Protein AF-A0AAU3NZ60-F1 (afdb_monomer_lite)

Sequence (122 aa):
MPQPRRLGRIEEIAHALGYQRHAIENLGRVGTRLVYGRDDGPQARRRAELTIARLREGGPLLPAIEPPPPPPPSVPPPAPAQAPPRQRSRPLAAPPPPPPLFPPRPSQPPGPPSAPSNAPTS

Radius of gyration: 35.81 Å; chains: 1; bounding box: 51×75×95 Å

Structure (mmCIF, N/CA/C/O backbone):
data_AF-A0AAU3NZ60-F1
#
_entry.id   AF-A0AAU3NZ60-F1
#
loop_
_atom_site.group_PDB
_atom_site.id
_atom_site.type_symbol
_atom_site.label_atom_id
_atom_site.label_alt_id
_atom_site.label_comp_id
_atom_site.label_asym_id
_atom_site.label_entity_id
_atom_site.label_seq_id
_atom_site.pdbx_PDB_ins_code
_atom_site.Cartn_x
_atom_site.Cartn_y
_atom_site.Cartn_z
_atom_site.occupancy
_atom_site.B_iso_or_equiv
_atom_site.auth_seq_id
_atom_site.auth_comp_id
_atom_site.auth_asym_id
_atom_site.auth_atom_id
_atom_site.pdbx_PDB_model_num
ATOM 1 N N . MET A 1 1 ? -4.146 -5.706 -23.455 1.00 45.50 1 MET A N 1
ATOM 2 C CA . MET A 1 1 ? -4.102 -4.534 -22.557 1.00 45.50 1 MET A CA 1
ATOM 3 C C . MET A 1 1 ? -4.460 -4.992 -21.147 1.00 45.50 1 MET A C 1
ATOM 5 O O . MET A 1 1 ? -5.608 -5.379 -20.946 1.00 45.50 1 MET A O 1
ATOM 9 N N . PRO A 1 2 ? -3.510 -5.059 -20.197 1.00 51.53 2 PRO A N 1
ATOM 10 C CA . PRO A 1 2 ? -3.837 -5.335 -18.798 1.00 51.53 2 PRO A CA 1
ATOM 11 C C . PRO A 1 2 ? -4.791 -4.248 -18.282 1.00 51.53 2 PRO A C 1
ATOM 13 O O . PRO A 1 2 ? -4.574 -3.064 -18.527 1.00 51.53 2 PRO A O 1
ATOM 16 N N . GLN A 1 3 ? -5.888 -4.638 -17.629 1.00 53.09 3 GLN A N 1
ATOM 17 C CA . GLN A 1 3 ? -6.878 -3.669 -17.159 1.00 53.09 3 GLN A CA 1
ATOM 18 C C . GLN A 1 3 ? -6.263 -2.756 -16.081 1.00 53.09 3 GLN A C 1
ATOM 20 O O . GLN A 1 3 ? -5.708 -3.278 -15.108 1.00 53.09 3 GLN A O 1
ATOM 25 N N . PRO A 1 4 ? -6.417 -1.420 -16.178 1.00 60.84 4 PRO A N 1
ATOM 26 C CA . PRO A 1 4 ? -5.792 -0.465 -15.255 1.00 60.84 4 PRO A CA 1
ATOM 27 C C . PRO A 1 4 ? -6.215 -0.685 -13.794 1.00 60.84 4 PRO A C 1
ATOM 29 O O . PRO A 1 4 ? -5.435 -0.451 -12.875 1.00 60.84 4 PRO A O 1
ATOM 32 N N . ARG A 1 5 ? -7.414 -1.243 -13.571 1.00 69.50 5 ARG A N 1
ATOM 33 C CA . ARG A 1 5 ? -7.922 -1.571 -12.231 1.00 69.50 5 ARG A CA 1
ATOM 34 C C . ARG A 1 5 ? -7.103 -2.645 -11.508 1.00 69.50 5 ARG A C 1
ATOM 36 O O . ARG A 1 5 ? -7.015 -2.608 -10.286 1.00 69.50 5 ARG A O 1
ATOM 43 N N . ARG A 1 6 ? -6.493 -3.594 -12.232 1.00 74.56 6 ARG A N 1
ATOM 44 C CA . ARG A 1 6 ? -5.704 -4.667 -11.600 1.00 74.56 6 ARG A CA 1
ATOM 45 C C . ARG A 1 6 ? -4.367 -4.156 -11.072 1.00 74.56 6 ARG A C 1
ATOM 47 O O . ARG A 1 6 ? -3.975 -4.541 -9.979 1.00 74.56 6 ARG A O 1
ATOM 54 N N . LEU A 1 7 ? -3.703 -3.273 -11.817 1.00 79.88 7 LEU A N 1
ATOM 55 C CA . LEU A 1 7 ? -2.424 -2.686 -11.407 1.00 79.88 7 LEU A CA 1
ATOM 56 C C . LEU A 1 7 ? -2.585 -1.806 -10.163 1.00 79.88 7 LEU A C 1
ATOM 58 O O . LEU A 1 7 ? -1.824 -1.970 -9.213 1.00 79.88 7 LEU A O 1
ATOM 62 N N . GLY A 1 8 ? -3.624 -0.962 -10.132 1.00 83.81 8 GLY A N 1
ATOM 63 C CA . GLY A 1 8 ? -3.939 -0.147 -8.954 1.00 83.81 8 GLY A CA 1
ATOM 64 C C . GLY A 1 8 ? -4.197 -1.000 -7.712 1.00 83.81 8 GLY A C 1
ATOM 65 O O . GLY A 1 8 ? -3.662 -0.722 -6.646 1.00 83.81 8 GLY A O 1
ATOM 66 N N . ARG A 1 9 ? -4.921 -2.117 -7.860 1.00 85.69 9 ARG A N 1
ATOM 67 C CA . ARG A 1 9 ? -5.195 -3.018 -6.734 1.00 85.69 9 ARG A CA 1
ATOM 68 C C . ARG A 1 9 ? -3.939 -3.691 -6.177 1.00 85.69 9 ARG A C 1
ATOM 70 O O . ARG A 1 9 ? -3.823 -3.846 -4.967 1.00 85.69 9 ARG A O 1
ATOM 77 N N . ILE A 1 10 ? -3.010 -4.102 -7.040 1.00 88.50 10 ILE A N 1
ATOM 78 C CA . ILE A 1 10 ? -1.740 -4.710 -6.606 1.00 88.50 10 ILE A CA 1
ATOM 79 C C . ILE A 1 10 ? -0.897 -3.678 -5.848 1.00 88.50 10 ILE A C 1
ATOM 81 O O . ILE A 1 10 ? -0.304 -3.999 -4.822 1.00 88.50 10 ILE A O 1
ATOM 85 N N . GLU A 1 11 ? -0.887 -2.432 -6.319 1.00 90.06 11 GLU A N 1
ATOM 86 C CA . GLU A 1 11 ? -0.198 -1.322 -5.661 1.00 90.06 11 GLU A CA 1
ATOM 87 C C . GLU A 1 11 ? -0.802 -0.988 -4.289 1.00 90.06 11 GLU A C 1
ATOM 89 O O . GLU A 1 11 ? -0.056 -0.854 -3.321 1.00 90.06 11 GLU A O 1
ATOM 94 N N . GLU A 1 12 ? -2.133 -0.962 -4.165 1.00 89.75 12 GLU A N 1
ATOM 95 C CA . GLU A 1 12 ? -2.820 -0.800 -2.875 1.00 89.75 12 GLU A CA 1
ATOM 96 C C . GLU A 1 12 ? -2.425 -1.893 -1.874 1.00 89.75 12 GLU A C 1
ATOM 98 O O . GLU A 1 12 ? -2.115 -1.596 -0.718 1.00 89.75 12 GLU A O 1
ATOM 103 N N . ILE A 1 13 ? -2.415 -3.155 -2.317 1.00 91.06 13 ILE A N 1
ATOM 104 C CA . ILE A 1 13 ? -2.041 -4.305 -1.483 1.00 91.06 13 ILE A CA 1
ATOM 105 C C . ILE A 1 13 ? -0.588 -4.192 -1.029 1.00 91.06 13 ILE A C 1
ATOM 107 O O . ILE A 1 13 ? -0.305 -4.333 0.160 1.00 91.06 13 ILE A O 1
ATOM 111 N N . ALA A 1 14 ? 0.327 -3.908 -1.957 1.00 92.25 14 ALA A N 1
ATOM 112 C CA . ALA A 1 14 ? 1.739 -3.738 -1.644 1.00 92.25 14 ALA A CA 1
ATOM 113 C C . ALA A 1 14 ? 1.938 -2.636 -0.593 1.00 92.25 14 ALA A C 1
ATOM 115 O O . ALA A 1 14 ? 2.576 -2.862 0.433 1.00 92.25 14 ALA A O 1
ATOM 116 N N . HIS A 1 15 ? 1.304 -1.482 -0.786 1.00 92.00 15 HIS A N 1
ATOM 117 C CA . HIS A 1 15 ? 1.415 -0.341 0.117 1.00 92.00 15 HIS A CA 1
ATOM 118 C C . HIS A 1 15 ? 0.824 -0.607 1.511 1.00 92.00 15 HIS A C 1
ATOM 120 O O . HIS A 1 15 ? 1.408 -0.201 2.522 1.00 92.00 15 HIS A O 1
ATOM 126 N N . ALA A 1 16 ? -0.300 -1.328 1.595 1.00 91.19 16 ALA A N 1
ATOM 127 C CA . ALA A 1 16 ? -0.884 -1.757 2.869 1.00 91.19 16 ALA A CA 1
ATOM 128 C C . ALA A 1 16 ? 0.052 -2.690 3.651 1.00 91.19 16 ALA A C 1
ATOM 130 O O . ALA A 1 16 ? 0.124 -2.615 4.875 1.00 91.19 16 ALA A O 1
ATOM 131 N N . LEU A 1 17 ? 0.824 -3.512 2.942 1.00 92.44 17 LEU A N 1
ATOM 132 C CA . LEU A 1 17 ? 1.822 -4.409 3.520 1.00 92.44 17 LEU A CA 1
ATOM 133 C C . LEU A 1 17 ? 3.187 -3.744 3.769 1.00 92.44 17 LEU A C 1
ATOM 135 O O . LEU A 1 17 ? 4.106 -4.415 4.234 1.00 92.44 17 LEU A O 1
ATOM 139 N N . GLY A 1 18 ? 3.327 -2.443 3.495 1.00 93.62 18 GLY A N 1
ATOM 140 C CA . GLY A 1 18 ? 4.578 -1.708 3.700 1.00 93.62 18 GLY A CA 1
ATOM 141 C C . GLY A 1 18 ? 5.600 -1.900 2.579 1.00 93.62 18 GLY A C 1
ATOM 142 O O . GLY A 1 18 ? 6.799 -1.868 2.830 1.00 93.62 18 GLY A O 1
ATOM 143 N N . TYR A 1 19 ? 5.143 -2.119 1.348 1.00 94.88 19 TYR A N 1
ATOM 144 C CA . TYR A 1 19 ? 5.989 -2.142 0.158 1.00 94.88 19 TYR A CA 1
ATOM 145 C C . TYR A 1 19 ? 5.715 -0.934 -0.740 1.00 94.88 19 TYR A C 1
ATOM 147 O O . TYR A 1 19 ? 4.569 -0.517 -0.916 1.00 94.88 19 TYR A O 1
ATOM 155 N N . GLN A 1 20 ? 6.767 -0.419 -1.369 1.00 93.38 20 GLN A N 1
ATOM 156 C CA . GLN A 1 20 ? 6.707 0.655 -2.356 1.00 93.38 20 GLN A CA 1
ATOM 157 C C . GLN A 1 20 ? 7.121 0.129 -3.734 1.00 93.38 20 GLN A C 1
ATOM 159 O O . GLN A 1 20 ? 7.996 -0.730 -3.855 1.00 93.38 20 GLN A O 1
ATOM 164 N N . ARG A 1 21 ? 6.475 0.620 -4.800 1.00 92.81 21 ARG A N 1
ATOM 165 C CA . ARG A 1 21 ? 6.847 0.272 -6.177 1.00 92.81 21 ARG A CA 1
ATOM 166 C C . ARG A 1 21 ? 8.093 1.052 -6.591 1.00 92.81 21 ARG A C 1
ATOM 168 O O . ARG A 1 21 ? 8.060 2.277 -6.620 1.00 92.81 21 ARG A O 1
ATOM 175 N N . HIS A 1 22 ? 9.147 0.339 -6.976 1.00 94.12 22 HIS A N 1
ATOM 176 C CA . HIS A 1 22 ? 10.384 0.932 -7.491 1.00 94.12 22 HIS A CA 1
ATOM 177 C C . HIS A 1 22 ? 10.406 0.997 -9.014 1.00 94.12 22 HIS A C 1
ATOM 179 O O . HIS A 1 22 ? 10.890 1.977 -9.572 1.00 94.12 22 HIS A O 1
ATOM 185 N N . ALA A 1 23 ? 9.891 -0.031 -9.696 1.00 91.75 23 ALA A N 1
ATOM 186 C CA . ALA A 1 23 ? 9.947 -0.090 -11.152 1.00 91.75 23 ALA A CA 1
ATOM 187 C C . ALA A 1 23 ? 8.766 -0.842 -11.774 1.00 91.75 23 ALA A C 1
ATOM 189 O O . ALA A 1 23 ? 8.112 -1.678 -11.142 1.00 91.75 23 ALA A O 1
ATOM 190 N N . ILE A 1 24 ? 8.524 -0.529 -13.047 1.00 92.06 24 ILE A N 1
ATOM 191 C CA . ILE A 1 24 ? 7.624 -1.247 -13.945 1.00 92.06 24 ILE A CA 1
ATOM 192 C C . ILE A 1 24 ? 8.451 -1.652 -15.163 1.00 92.06 24 ILE A C 1
ATOM 194 O O . ILE A 1 24 ? 8.907 -0.800 -15.921 1.00 92.06 24 ILE A O 1
ATOM 198 N N . GLU A 1 25 ? 8.641 -2.949 -15.354 1.00 93.50 25 GLU A N 1
ATOM 199 C CA . GLU A 1 25 ? 9.387 -3.521 -16.470 1.00 93.50 25 GLU A CA 1
ATOM 200 C C . GLU A 1 25 ? 8.399 -4.064 -17.510 1.00 93.50 25 GLU A C 1
ATOM 202 O O . GLU A 1 25 ? 7.588 -4.947 -17.218 1.00 93.50 25 GLU A O 1
ATOM 207 N N . ASN A 1 26 ? 8.452 -3.548 -18.739 1.00 90.44 26 ASN A N 1
ATOM 208 C CA . ASN A 1 26 ? 7.652 -4.070 -19.847 1.00 90.44 26 ASN A CA 1
ATOM 209 C C . ASN A 1 26 ? 8.420 -5.186 -20.559 1.00 90.44 26 ASN A C 1
ATOM 211 O O . ASN A 1 26 ? 9.386 -4.927 -21.269 1.00 90.44 26 ASN A O 1
ATOM 215 N N . LEU A 1 27 ? 7.954 -6.426 -20.420 1.00 90.81 27 LEU A N 1
ATOM 216 C CA . LEU A 1 27 ? 8.555 -7.627 -21.014 1.00 90.81 27 LEU A CA 1
ATOM 217 C C . LEU A 1 27 ? 7.964 -7.938 -22.407 1.00 90.81 27 LEU A C 1
ATOM 219 O O . LEU A 1 27 ? 7.951 -9.082 -22.866 1.00 90.81 27 LEU A O 1
ATOM 223 N N . GLY A 1 28 ? 7.405 -6.929 -23.081 1.00 85.88 28 GLY A N 1
ATOM 224 C CA . GLY A 1 28 ? 6.757 -7.077 -24.384 1.00 85.88 28 GLY A CA 1
ATOM 225 C C . GLY A 1 28 ? 5.542 -8.012 -24.333 1.00 85.88 28 GLY A C 1
ATOM 226 O O . GLY A 1 28 ? 4.605 -7.787 -23.569 1.00 85.88 28 GLY A O 1
ATOM 227 N N . ARG A 1 29 ? 5.544 -9.073 -25.154 1.00 85.50 29 ARG A N 1
ATOM 228 C CA . ARG A 1 29 ? 4.423 -10.035 -25.239 1.00 85.50 29 ARG A CA 1
ATOM 229 C C . ARG A 1 29 ? 4.244 -10.889 -23.977 1.00 85.50 29 ARG A C 1
ATOM 231 O O . ARG A 1 29 ? 3.176 -11.463 -23.802 1.00 85.50 29 ARG A O 1
ATOM 238 N N . VAL A 1 30 ? 5.261 -10.962 -23.117 1.00 85.44 30 VAL A N 1
ATOM 239 C CA . VAL A 1 30 ? 5.249 -11.759 -21.876 1.00 85.44 30 VAL A CA 1
ATOM 240 C C . VAL A 1 30 ? 4.473 -11.051 -20.756 1.00 85.44 30 VAL A C 1
ATOM 242 O O . VAL A 1 30 ? 3.974 -11.701 -19.842 1.00 85.44 30 VAL A O 1
ATOM 245 N N . GLY A 1 31 ? 4.304 -9.727 -20.848 1.00 86.50 31 GLY A N 1
ATOM 246 C CA . GLY A 1 31 ? 3.528 -8.927 -19.902 1.00 86.50 31 GLY A CA 1
ATOM 247 C C . GLY A 1 31 ? 4.351 -7.838 -19.218 1.00 86.50 31 GLY A C 1
ATOM 248 O O . GLY A 1 31 ? 5.341 -7.349 -19.759 1.00 86.50 31 GLY A O 1
ATOM 249 N N . THR A 1 32 ? 3.918 -7.444 -18.022 1.00 89.12 32 THR A N 1
ATOM 250 C CA . THR A 1 32 ? 4.538 -6.377 -17.228 1.00 89.12 32 THR A CA 1
ATOM 251 C C . THR A 1 32 ? 4.969 -6.940 -15.880 1.00 89.12 32 THR A C 1
ATOM 253 O O . THR A 1 32 ? 4.171 -7.583 -15.197 1.00 89.12 32 THR A O 1
ATOM 256 N N . ARG A 1 33 ? 6.213 -6.681 -15.479 1.00 90.50 33 ARG A N 1
ATOM 257 C CA . ARG A 1 33 ? 6.753 -7.033 -14.166 1.00 90.50 33 ARG A CA 1
ATOM 258 C C . ARG A 1 33 ? 6.802 -5.788 -13.289 1.00 90.50 33 ARG A C 1
ATOM 260 O O . ARG A 1 33 ? 7.271 -4.736 -13.707 1.00 90.50 33 ARG A O 1
ATOM 267 N N . LEU A 1 34 ? 6.277 -5.903 -12.076 1.00 91.69 34 LEU A N 1
ATOM 268 C CA . LEU A 1 34 ? 6.272 -4.831 -11.085 1.00 91.69 34 LEU A CA 1
ATOM 269 C C . LEU A 1 34 ? 7.322 -5.158 -10.027 1.00 91.69 34 LEU A C 1
ATOM 271 O O . LEU A 1 34 ? 7.291 -6.244 -9.450 1.00 91.69 34 LEU A O 1
ATOM 275 N N . VAL A 1 35 ? 8.246 -4.233 -9.787 1.00 94.06 35 VAL A N 1
ATOM 276 C CA . VAL A 1 35 ? 9.311 -4.396 -8.795 1.00 94.06 35 VAL A CA 1
ATOM 277 C C . VAL A 1 35 ? 8.940 -3.599 -7.553 1.00 94.06 35 VAL A C 1
ATOM 279 O O . VAL A 1 35 ? 8.756 -2.381 -7.622 1.00 94.06 35 VAL A O 1
ATOM 282 N N . TYR A 1 36 ? 8.833 -4.297 -6.426 1.00 94.25 36 TYR A N 1
ATOM 283 C CA . TYR A 1 36 ? 8.495 -3.729 -5.126 1.00 94.25 36 TYR A CA 1
ATOM 284 C C . TYR A 1 36 ? 9.647 -3.924 -4.144 1.00 94.25 36 TYR A C 1
ATOM 286 O O . TYR A 1 36 ? 10.325 -4.950 -4.170 1.00 94.25 36 TYR A O 1
ATOM 294 N N . GLY A 1 37 ? 9.837 -2.945 -3.273 1.00 94.69 37 GLY A N 1
ATOM 295 C CA . GLY A 1 37 ? 10.824 -2.947 -2.204 1.00 94.69 37 GLY A CA 1
ATOM 296 C C . GLY A 1 37 ? 10.141 -2.605 -0.894 1.00 94.69 37 GLY A C 1
ATOM 297 O O . GLY A 1 37 ? 9.038 -2.053 -0.878 1.00 94.69 37 GLY A O 1
ATOM 298 N N . ARG A 1 38 ? 10.753 -3.026 0.208 1.00 93.56 38 ARG A N 1
ATOM 299 C CA . ARG A 1 38 ? 10.195 -2.813 1.538 1.00 93.56 38 ARG A CA 1
ATOM 300 C C . ARG A 1 38 ? 10.415 -1.357 1.941 1.00 93.56 38 ARG A C 1
ATOM 302 O O . ARG A 1 38 ? 11.524 -0.851 1.819 1.00 93.56 38 ARG A O 1
ATOM 309 N N . ASP A 1 39 ? 9.351 -0.701 2.381 1.00 92.00 39 ASP A N 1
ATOM 310 C CA . ASP A 1 39 ? 9.413 0.633 2.965 1.00 92.00 39 ASP A CA 1
ATOM 311 C C . ASP A 1 39 ? 9.614 0.478 4.477 1.00 92.00 39 ASP A C 1
ATOM 313 O O . ASP A 1 39 ? 8.711 0.059 5.207 1.00 92.00 39 ASP A O 1
ATOM 317 N N . ASP A 1 40 ? 10.826 0.784 4.939 1.00 89.06 40 ASP A N 1
ATOM 318 C CA . ASP A 1 40 ? 11.208 0.717 6.354 1.00 89.06 40 ASP A CA 1
ATOM 319 C C . ASP A 1 40 ? 10.797 1.973 7.146 1.00 89.06 40 ASP A C 1
ATOM 321 O O . ASP A 1 40 ? 11.137 2.124 8.324 1.00 89.06 40 ASP A O 1
ATOM 325 N N . GLY A 1 41 ? 10.032 2.883 6.534 1.00 91.25 41 GLY A N 1
ATOM 326 C CA . GLY A 1 41 ? 9.496 4.059 7.198 1.00 91.25 41 GLY A CA 1
ATOM 327 C C . GLY A 1 41 ? 8.597 3.698 8.393 1.00 91.25 41 GLY A C 1
ATOM 328 O O . GLY A 1 41 ? 7.811 2.743 8.337 1.00 91.25 41 GLY A O 1
ATOM 329 N N . PRO A 1 42 ? 8.618 4.491 9.483 1.00 90.94 42 PRO A N 1
ATOM 330 C CA . PRO A 1 42 ? 7.828 4.206 10.685 1.00 90.94 42 PRO A CA 1
ATOM 331 C C . PRO A 1 42 ? 6.319 4.149 10.399 1.00 90.94 42 PRO A C 1
ATOM 333 O O . PRO A 1 42 ? 5.588 3.362 11.003 1.00 90.94 42 PRO A O 1
ATOM 336 N N . GLN A 1 43 ? 5.846 4.949 9.440 1.00 88.62 43 GLN A N 1
ATOM 337 C CA . GLN A 1 43 ? 4.450 4.952 9.012 1.00 88.62 43 GLN A CA 1
ATOM 338 C C . GLN A 1 43 ? 4.081 3.691 8.216 1.00 88.62 43 GLN A C 1
ATOM 340 O O . GLN A 1 43 ? 3.014 3.118 8.444 1.00 88.62 43 GLN A O 1
ATOM 345 N N . ALA A 1 44 ? 4.956 3.239 7.312 1.00 89.44 44 ALA A N 1
ATOM 346 C CA . ALA A 1 44 ? 4.745 2.028 6.524 1.00 89.44 44 ALA A CA 1
ATOM 347 C C . ALA A 1 44 ? 4.737 0.781 7.406 1.00 89.44 44 ALA A C 1
ATOM 349 O O . ALA A 1 44 ? 3.842 -0.055 7.276 1.00 89.44 44 ALA A O 1
ATOM 350 N N . ARG A 1 45 ? 5.647 0.721 8.382 1.00 90.75 45 ARG A N 1
ATOM 351 C CA . ARG A 1 45 ? 5.667 -0.328 9.400 1.00 90.75 45 ARG A CA 1
ATOM 352 C C . ARG A 1 45 ? 4.372 -0.370 10.210 1.00 90.75 45 ARG A C 1
ATOM 354 O O . ARG A 1 45 ? 3.748 -1.425 10.282 1.00 90.75 45 ARG A O 1
ATOM 361 N N . ARG A 1 46 ? 3.921 0.769 10.753 1.00 91.50 46 ARG A N 1
ATOM 362 C CA . ARG A 1 46 ? 2.658 0.843 11.511 1.00 91.50 46 ARG A CA 1
ATOM 363 C C . ARG A 1 46 ? 1.469 0.376 10.668 1.00 91.50 46 ARG A C 1
ATOM 365 O O . ARG A 1 46 ? 0.609 -0.354 11.151 1.00 91.50 46 ARG A O 1
ATOM 372 N N . ARG A 1 47 ? 1.415 0.779 9.398 1.00 90.94 47 ARG A N 1
ATOM 373 C CA . ARG A 1 47 ? 0.365 0.356 8.462 1.00 90.94 47 ARG A CA 1
ATOM 374 C C . ARG A 1 47 ? 0.409 -1.148 8.181 1.00 90.94 47 ARG A C 1
ATOM 376 O O . ARG A 1 47 ? -0.647 -1.779 8.187 1.00 90.94 47 ARG A O 1
ATOM 383 N N . ALA A 1 48 ? 1.594 -1.718 7.975 1.00 91.44 48 ALA A N 1
ATOM 384 C CA . ALA A 1 48 ? 1.766 -3.153 7.780 1.00 91.44 48 ALA A CA 1
ATOM 385 C C . ALA A 1 48 ? 1.320 -3.941 9.018 1.00 91.44 48 ALA A C 1
ATOM 387 O O . ALA A 1 48 ? 0.563 -4.898 8.893 1.00 91.44 48 ALA A O 1
ATOM 388 N N . GLU A 1 49 ? 1.713 -3.501 10.215 1.00 93.38 49 GLU A N 1
ATOM 389 C CA . GLU A 1 49 ? 1.311 -4.113 11.487 1.00 93.38 49 GLU A CA 1
ATOM 390 C C . GLU A 1 49 ? -0.215 -4.100 11.668 1.00 93.38 49 GLU A C 1
ATOM 392 O O . GLU A 1 49 ? -0.805 -5.140 11.959 1.00 93.38 49 GLU A O 1
ATOM 397 N N . LEU A 1 50 ? -0.873 -2.9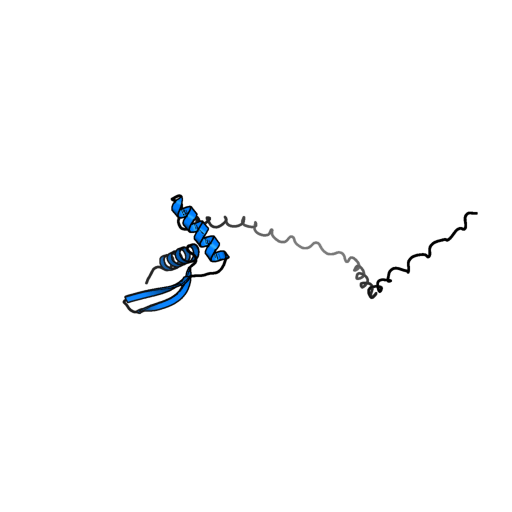64 11.407 1.00 91.56 50 LEU A N 1
ATOM 398 C CA . LEU A 1 50 ? -2.337 -2.855 11.451 1.00 91.56 50 LEU A CA 1
ATOM 399 C C . LEU A 1 50 ? -3.026 -3.746 10.411 1.00 91.56 50 LEU A C 1
ATOM 401 O O . LEU A 1 50 ? -4.040 -4.378 10.702 1.00 91.56 50 LEU A O 1
ATOM 405 N N . THR A 1 51 ? -2.476 -3.808 9.198 1.00 91.69 51 THR A N 1
ATOM 406 C CA . THR A 1 51 ? -3.005 -4.661 8.127 1.00 91.69 51 THR A CA 1
ATOM 407 C C . THR A 1 51 ? -2.891 -6.134 8.512 1.00 91.69 51 THR A C 1
ATOM 409 O O . THR A 1 51 ? -3.858 -6.881 8.382 1.00 91.69 51 THR A O 1
ATOM 412 N N . ILE A 1 52 ? -1.746 -6.551 9.057 1.00 91.94 52 ILE A N 1
ATOM 413 C CA . ILE A 1 52 ? -1.526 -7.915 9.548 1.00 91.94 52 ILE A CA 1
ATOM 414 C C . ILE A 1 52 ? -2.473 -8.240 10.708 1.00 91.94 52 ILE A C 1
ATOM 416 O O . ILE A 1 52 ? -3.051 -9.324 10.719 1.00 91.94 52 ILE A O 1
ATOM 420 N N . ALA A 1 53 ? -2.658 -7.324 11.663 1.00 92.69 53 ALA A N 1
ATOM 421 C CA . ALA A 1 53 ? -3.586 -7.511 12.778 1.00 92.69 53 ALA A CA 1
ATOM 422 C C . ALA A 1 53 ? -5.014 -7.764 12.275 1.00 92.69 53 ALA A C 1
ATOM 424 O O . ALA A 1 53 ? -5.629 -8.765 12.631 1.00 92.69 53 ALA A O 1
ATOM 425 N N . ARG A 1 54 ? -5.487 -6.941 11.335 1.00 90.69 54 ARG A N 1
ATOM 426 C CA . ARG A 1 54 ? -6.809 -7.105 10.727 1.00 90.69 54 ARG A CA 1
ATOM 427 C C . ARG A 1 54 ? -6.957 -8.431 9.980 1.00 90.69 54 ARG A C 1
ATOM 429 O O . ARG A 1 54 ? -7.988 -9.082 10.093 1.00 90.69 54 ARG A O 1
ATOM 436 N N . LEU A 1 55 ? -5.940 -8.843 9.221 1.00 92.12 55 LEU A N 1
ATOM 437 C CA . LEU A 1 55 ? -5.958 -10.138 8.532 1.00 92.12 55 LEU A CA 1
ATOM 438 C C . LEU A 1 55 ? -6.048 -11.307 9.515 1.00 92.12 55 LEU A C 1
ATOM 440 O O . LEU A 1 55 ? -6.746 -12.280 9.243 1.00 92.12 55 LEU A O 1
ATOM 444 N N . ARG A 1 56 ? -5.360 -11.214 10.659 1.00 93.00 56 ARG A N 1
ATOM 445 C CA . ARG A 1 56 ? -5.426 -12.230 11.721 1.00 93.00 56 ARG A CA 1
ATOM 446 C C . ARG A 1 56 ? -6.812 -12.319 12.355 1.00 93.00 56 ARG A C 1
ATOM 448 O O . ARG A 1 56 ? -7.226 -13.408 12.726 1.00 93.00 56 ARG A O 1
ATOM 455 N N . GLU A 1 57 ? -7.532 -11.205 12.424 1.00 93.62 57 GLU A N 1
ATOM 456 C CA . GLU A 1 57 ? -8.933 -11.141 12.865 1.00 93.62 57 GLU A CA 1
ATOM 457 C C . GLU A 1 57 ? -9.929 -11.611 11.783 1.00 93.62 57 GLU A C 1
ATOM 459 O O . GLU A 1 57 ? -11.137 -11.604 12.008 1.00 93.62 57 GLU A O 1
ATOM 464 N N . GLY A 1 58 ? -9.451 -12.014 10.598 1.00 91.56 58 GLY A N 1
ATOM 465 C CA . GLY A 1 58 ? -10.296 -12.397 9.462 1.00 91.56 58 GLY A CA 1
ATOM 466 C C . GLY A 1 58 ? -10.910 -11.208 8.713 1.00 91.56 58 GLY A C 1
ATOM 467 O O . GLY A 1 58 ? -11.803 -11.389 7.886 1.00 91.56 58 GLY A O 1
ATOM 468 N N . GLY A 1 59 ? -10.448 -9.987 8.989 1.00 87.06 59 GLY A N 1
ATOM 469 C CA . GLY A 1 59 ? -10.915 -8.764 8.348 1.00 87.06 59 GLY A CA 1
ATOM 470 C C . GLY A 1 59 ? -10.312 -8.518 6.954 1.00 87.06 59 GLY A C 1
ATOM 471 O O . GLY A 1 59 ? -9.387 -9.205 6.514 1.00 87.06 59 GLY A O 1
ATOM 472 N N . PRO A 1 60 ? -10.816 -7.505 6.225 1.00 87.19 60 PRO A N 1
ATOM 473 C CA . PRO A 1 60 ? -10.417 -7.249 4.843 1.00 87.19 60 PRO A CA 1
ATOM 474 C C . PRO A 1 60 ? -8.981 -6.712 4.730 1.00 87.19 60 PRO A C 1
ATOM 476 O O . PRO A 1 60 ? -8.605 -5.767 5.420 1.00 87.19 60 PRO A O 1
ATOM 479 N N . LEU A 1 61 ? -8.205 -7.257 3.784 1.00 83.69 61 LEU A N 1
ATOM 480 C CA . LEU A 1 61 ? -6.804 -6.881 3.515 1.00 83.69 61 LEU A CA 1
ATOM 481 C C . LEU A 1 61 ? -6.608 -5.380 3.274 1.00 83.69 61 LEU A C 1
ATOM 483 O O . LEU A 1 61 ? -5.607 -4.802 3.681 1.00 83.69 61 LEU A O 1
ATOM 487 N N . LEU A 1 62 ? -7.560 -4.754 2.591 1.00 83.25 62 LEU A N 1
ATOM 488 C CA . LEU A 1 62 ? -7.544 -3.325 2.328 1.00 83.25 62 LEU A CA 1
ATOM 489 C C . LEU A 1 62 ? -8.649 -2.655 3.137 1.00 83.25 62 LEU A C 1
ATOM 491 O O . LEU A 1 62 ? -9.693 -3.276 3.358 1.00 83.25 62 LEU A O 1
ATOM 495 N N . PRO A 1 63 ? -8.432 -1.416 3.618 1.00 71.94 63 PRO A N 1
ATOM 496 C CA . PRO A 1 63 ? -9.525 -0.641 4.188 1.00 71.94 63 PRO A CA 1
ATOM 497 C C . PRO A 1 63 ? -10.680 -0.612 3.186 1.00 71.94 63 PRO A C 1
ATOM 499 O O . PRO A 1 63 ? -10.449 -0.591 1.972 1.00 71.94 63 PRO A O 1
ATOM 502 N N . ALA A 1 64 ? -11.913 -0.666 3.693 1.00 65.75 64 ALA A N 1
ATOM 503 C CA . ALA A 1 64 ? -13.073 -0.441 2.847 1.00 65.75 64 ALA A CA 1
ATOM 504 C C . ALA A 1 64 ? -12.831 0.875 2.102 1.00 65.75 64 ALA A C 1
ATOM 506 O O . ALA A 1 64 ? -12.498 1.879 2.732 1.00 65.75 64 ALA A O 1
ATOM 507 N N . ILE A 1 65 ? -12.907 0.839 0.770 1.00 59.16 65 ILE A N 1
ATOM 508 C CA . ILE A 1 65 ? -12.953 2.063 -0.024 1.00 59.16 65 ILE A CA 1
ATOM 509 C C . ILE A 1 65 ? -14.172 2.799 0.513 1.00 59.16 65 ILE A C 1
ATOM 511 O O . ILE A 1 65 ? -15.295 2.324 0.335 1.00 59.16 65 ILE A O 1
ATOM 515 N N . GLU A 1 66 ? -13.940 3.875 1.261 1.00 50.97 66 GLU A N 1
ATOM 516 C CA . GLU A 1 66 ? -15.017 4.761 1.667 1.00 50.97 66 GLU A CA 1
ATOM 517 C C . GLU A 1 66 ? -15.720 5.172 0.368 1.00 50.97 66 GLU A C 1
ATOM 519 O O . GLU A 1 66 ? -15.033 5.569 -0.586 1.00 50.97 66 GLU A O 1
ATOM 524 N N . PRO A 1 67 ? -17.047 4.983 0.250 1.00 55.34 67 PRO A N 1
ATOM 525 C CA . PRO A 1 67 ? -17.752 5.495 -0.910 1.00 55.34 67 PRO A CA 1
ATOM 526 C C . PRO A 1 67 ? -17.403 6.983 -1.037 1.00 55.34 67 PRO A C 1
ATOM 528 O O . PRO A 1 67 ? -17.322 7.663 -0.011 1.00 55.34 67 PRO A O 1
ATOM 531 N N . PRO A 1 68 ? -17.137 7.489 -2.257 1.00 63.72 68 PRO A N 1
ATOM 532 C CA . PRO A 1 68 ? -16.799 8.894 -2.425 1.00 63.72 68 PRO A CA 1
ATOM 533 C C . PRO A 1 68 ? -17.865 9.742 -1.720 1.00 63.72 68 PRO A C 1
ATOM 535 O O . PRO A 1 68 ? -19.050 9.388 -1.800 1.0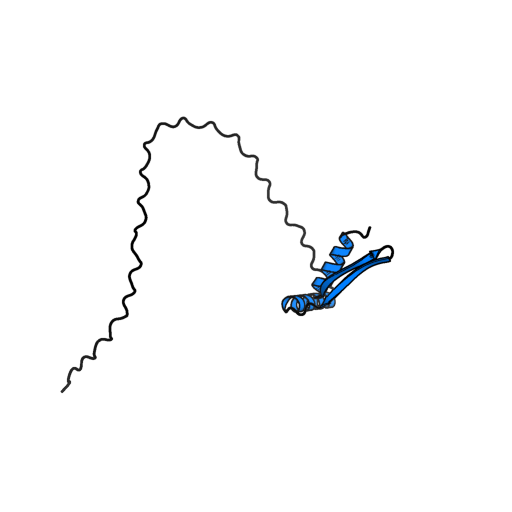0 63.72 68 PRO A O 1
ATOM 538 N N . PRO A 1 69 ? -17.470 10.821 -1.014 1.00 71.38 69 PRO A N 1
ATOM 539 C CA . PRO A 1 69 ? -18.433 11.667 -0.329 1.00 71.38 69 PRO A CA 1
ATOM 540 C C . PRO A 1 69 ? -19.509 12.103 -1.332 1.00 71.38 69 PRO A C 1
ATOM 542 O O . PRO A 1 69 ? -19.188 12.318 -2.510 1.00 71.38 69 PRO A O 1
ATOM 545 N N . PRO A 1 70 ? -20.783 12.198 -0.909 1.00 79.06 70 PRO A N 1
ATOM 546 C CA . PRO A 1 70 ? -21.843 12.643 -1.801 1.00 79.06 70 PRO A CA 1
ATOM 547 C C . PRO A 1 70 ? -21.448 13.989 -2.431 1.00 79.06 70 PRO A C 1
ATOM 549 O O . PRO A 1 70 ? -20.777 14.793 -1.773 1.00 79.06 70 PRO A O 1
ATOM 552 N N . PRO A 1 71 ? -21.827 14.247 -3.699 1.00 80.44 71 PRO A N 1
ATOM 553 C CA . PRO A 1 71 ? -21.547 15.534 -4.318 1.00 80.44 71 PRO A CA 1
ATOM 554 C C . PRO A 1 71 ? -22.105 16.656 -3.430 1.00 80.44 71 PRO A C 1
ATOM 556 O O . PRO A 1 71 ? -23.166 16.474 -2.819 1.00 80.44 71 PRO A O 1
ATOM 559 N N . PRO A 1 72 ? -21.417 17.809 -3.333 1.00 81.94 72 PRO A N 1
ATOM 560 C CA . PRO A 1 72 ? -21.953 18.941 -2.592 1.00 81.94 72 PRO A CA 1
ATOM 561 C C . PRO A 1 72 ? -23.340 19.305 -3.147 1.00 81.94 72 PRO A C 1
ATOM 563 O O . PRO A 1 72 ? -23.575 19.137 -4.350 1.00 81.94 72 PRO A O 1
ATOM 566 N N . PRO A 1 73 ? -24.268 19.798 -2.304 1.00 80.62 73 PRO A N 1
ATOM 567 C CA . PRO A 1 73 ? -25.574 20.240 -2.775 1.00 80.62 73 PRO A CA 1
ATOM 568 C C . PRO A 1 73 ? -25.390 21.256 -3.906 1.00 80.62 73 PRO A C 1
ATOM 570 O O . PRO A 1 73 ? -24.593 22.190 -3.787 1.00 80.62 73 PRO A O 1
ATOM 573 N N . SER A 1 74 ? -26.097 21.055 -5.022 1.00 75.62 74 SER A N 1
ATOM 574 C CA . SER A 1 74 ? -26.057 21.982 -6.151 1.00 75.62 74 SER A CA 1
ATOM 575 C C . SER A 1 74 ? -26.467 23.371 -5.671 1.00 75.62 74 SER A C 1
ATOM 577 O O . SER A 1 74 ? -27.564 23.551 -5.140 1.00 75.62 74 SER A O 1
ATOM 579 N N . VAL A 1 75 ? -25.579 24.351 -5.844 1.00 77.06 75 VAL A N 1
ATOM 580 C CA . VAL A 1 75 ? -25.903 25.754 -5.579 1.00 77.06 75 VAL A CA 1
ATOM 581 C C . VAL A 1 75 ? -27.058 26.130 -6.516 1.00 77.06 75 VAL A C 1
ATOM 583 O O . VAL A 1 75 ? -26.948 25.871 -7.720 1.00 77.06 75 VAL A O 1
ATOM 586 N N . PRO A 1 76 ? -28.176 26.683 -6.009 1.00 80.56 76 PRO A N 1
ATOM 587 C CA . PRO A 1 76 ? -29.259 27.134 -6.871 1.00 80.56 76 PRO A CA 1
ATOM 588 C C . PRO A 1 76 ? -28.721 28.160 -7.881 1.00 80.56 76 PRO A C 1
ATOM 590 O O . PRO A 1 76 ? -27.800 28.915 -7.550 1.00 80.56 76 PRO A O 1
ATOM 593 N N . PRO A 1 77 ? -29.259 28.194 -9.114 1.00 79.19 77 PRO A N 1
ATOM 594 C CA . PRO A 1 77 ? -28.812 29.149 -10.115 1.00 79.19 77 PRO A CA 1
ATOM 595 C C . PRO A 1 77 ? -28.928 30.579 -9.561 1.00 79.19 77 PRO A C 1
ATOM 597 O O . PRO A 1 77 ? -29.895 30.881 -8.853 1.00 79.19 77 PRO A O 1
ATOM 600 N N . PRO A 1 78 ? -27.956 31.462 -9.853 1.00 73.75 78 PRO A N 1
ATOM 601 C CA . PRO A 1 78 ? -28.024 32.847 -9.417 1.00 73.75 78 PRO A CA 1
ATOM 602 C C . PRO A 1 78 ? -29.313 33.487 -9.940 1.00 73.75 78 PRO A C 1
ATOM 604 O O . PRO A 1 78 ? -29.657 33.357 -11.117 1.00 73.75 78 PRO A O 1
ATOM 607 N N . ALA A 1 79 ? -30.035 34.168 -9.048 1.00 75.81 79 ALA A N 1
ATOM 608 C CA . ALA A 1 79 ? -31.209 34.942 -9.421 1.00 75.81 79 ALA A CA 1
ATOM 609 C C . ALA A 1 79 ? -30.830 35.998 -10.480 1.00 75.81 79 ALA A C 1
ATOM 611 O O . ALA A 1 79 ? -29.712 36.526 -10.436 1.00 75.81 79 ALA A O 1
ATOM 612 N N . PRO A 1 80 ? -31.731 36.330 -11.424 1.00 71.62 80 PRO A N 1
ATOM 613 C CA . PRO A 1 80 ? -31.479 37.392 -12.388 1.00 71.62 80 PRO A CA 1
ATOM 614 C C . PRO A 1 80 ? -31.139 38.692 -11.652 1.00 71.62 80 PRO A C 1
ATOM 616 O O . PRO A 1 80 ? -31.807 39.068 -10.686 1.00 71.62 80 PRO A O 1
ATOM 619 N N . ALA A 1 81 ? -30.075 39.359 -12.105 1.00 67.00 81 ALA A N 1
ATOM 620 C CA . ALA A 1 81 ? -29.613 40.614 -11.535 1.00 67.00 81 ALA A CA 1
ATOM 621 C C . ALA A 1 81 ? -30.754 41.641 -11.552 1.00 67.00 81 ALA A C 1
ATOM 623 O O . ALA A 1 81 ? -31.249 42.016 -12.617 1.00 67.00 81 ALA A O 1
ATOM 624 N N . GLN A 1 82 ? -31.181 42.097 -10.372 1.00 65.69 82 GLN A N 1
ATOM 625 C CA . GLN A 1 82 ? -32.065 43.252 -10.290 1.00 65.69 82 GLN A CA 1
ATOM 626 C C . GLN A 1 82 ? -31.334 44.476 -10.847 1.00 65.69 82 GLN A C 1
ATOM 628 O O . GLN A 1 82 ? -30.164 44.712 -10.537 1.00 65.69 82 GLN A O 1
ATOM 633 N N . ALA A 1 83 ? -32.036 45.234 -11.691 1.00 64.94 83 ALA A N 1
ATOM 634 C CA . ALA A 1 83 ? -31.531 46.465 -12.275 1.00 64.94 83 ALA A CA 1
ATOM 635 C C . ALA A 1 83 ? -31.016 47.411 -11.172 1.00 64.94 83 ALA A C 1
ATOM 637 O O . ALA A 1 83 ? -31.654 47.533 -10.121 1.00 64.94 83 ALA A O 1
ATOM 638 N N . PRO A 1 84 ? -29.876 48.088 -11.386 1.00 63.81 84 PRO A N 1
ATOM 639 C CA . PRO A 1 84 ? -29.288 48.925 -10.356 1.00 63.81 84 PRO A CA 1
ATOM 640 C C . PRO A 1 84 ? -30.224 50.098 -10.021 1.00 63.81 84 PRO A C 1
ATOM 642 O O . PRO A 1 84 ? -30.711 50.780 -10.930 1.00 63.81 84 PRO A O 1
ATOM 645 N N . PRO A 1 85 ? -30.462 50.393 -8.731 1.00 62.19 85 PRO A N 1
ATOM 646 C CA . PRO A 1 85 ? -31.122 51.628 -8.343 1.00 62.19 85 PRO A CA 1
ATOM 647 C C . PRO A 1 85 ? -30.233 52.816 -8.730 1.00 62.19 85 PRO A C 1
ATOM 649 O O . PRO A 1 85 ? -29.027 52.820 -8.476 1.00 62.19 85 PRO A O 1
ATOM 652 N N . ARG A 1 86 ? -30.835 53.835 -9.359 1.00 57.88 86 ARG A N 1
ATOM 653 C CA . ARG A 1 86 ? -30.165 55.092 -9.723 1.00 57.88 86 ARG A CA 1
ATOM 654 C C . ARG A 1 86 ? -29.458 55.676 -8.496 1.00 57.88 86 ARG A C 1
ATOM 656 O O . ARG A 1 86 ? -30.111 56.108 -7.546 1.00 57.88 86 ARG A O 1
ATOM 663 N N . GLN A 1 87 ? -28.129 55.704 -8.538 1.00 55.38 87 GLN A N 1
ATOM 664 C CA . GLN A 1 87 ? -27.301 56.343 -7.523 1.00 55.38 87 GLN A CA 1
ATOM 665 C C . GLN A 1 87 ? -27.597 57.847 -7.504 1.00 55.38 87 GLN A C 1
ATOM 667 O O . GLN A 1 87 ? -27.272 58.568 -8.445 1.00 55.38 87 GLN A O 1
ATOM 672 N N . ARG A 1 88 ? -28.206 58.338 -6.419 1.00 57.22 88 ARG A N 1
ATOM 673 C CA . ARG A 1 88 ? -28.037 59.742 -6.037 1.00 57.22 88 ARG A CA 1
ATOM 674 C C . ARG A 1 88 ? -26.624 59.880 -5.485 1.00 57.22 88 ARG A C 1
ATOM 676 O O . ARG A 1 88 ? -26.260 59.170 -4.550 1.00 57.22 88 ARG A O 1
ATOM 683 N N . SER A 1 89 ? -25.848 60.770 -6.089 1.00 57.84 89 SER A N 1
ATOM 684 C CA . SER A 1 89 ? -24.481 61.114 -5.712 1.00 57.84 89 SER A CA 1
ATOM 685 C C . SER A 1 89 ? -24.400 61.426 -4.217 1.00 57.84 89 SER A C 1
ATOM 687 O O . SER A 1 89 ? -24.862 62.470 -3.761 1.00 57.84 89 SER A O 1
ATOM 689 N N . ARG A 1 90 ? -23.833 60.497 -3.444 1.00 58.47 90 ARG A N 1
ATOM 690 C CA . ARG A 1 90 ? -23.442 60.720 -2.051 1.00 58.47 90 ARG A CA 1
ATOM 691 C C . ARG A 1 90 ? -21.975 61.172 -2.064 1.00 58.47 90 ARG A C 1
ATOM 693 O O . ARG A 1 90 ? -21.189 60.538 -2.767 1.00 58.47 90 ARG A O 1
ATOM 700 N N . PRO A 1 91 ? -21.592 62.242 -1.346 1.00 61.03 91 PRO A N 1
ATOM 701 C CA . PRO A 1 91 ? -20.203 62.697 -1.302 1.00 61.03 91 PRO A CA 1
ATOM 702 C C . PRO A 1 91 ? -19.284 61.564 -0.835 1.00 61.03 91 PRO A C 1
ATOM 704 O O . PRO A 1 91 ? -19.629 60.857 0.116 1.00 61.03 91 PRO A O 1
ATOM 707 N N . LEU A 1 92 ? -18.147 61.378 -1.515 1.00 60.94 92 LEU A N 1
ATOM 708 C CA . LEU A 1 92 ? -17.142 60.383 -1.141 1.00 60.94 92 LEU A CA 1
ATOM 709 C C . LEU A 1 92 ? -16.720 60.607 0.314 1.00 60.94 92 LEU A C 1
ATOM 711 O O . LEU A 1 92 ? -16.286 61.698 0.685 1.00 60.94 92 LEU A O 1
ATOM 715 N N . ALA A 1 93 ? -16.846 59.558 1.127 1.00 64.31 93 ALA A N 1
ATOM 716 C CA . ALA A 1 93 ? -16.196 59.504 2.423 1.00 64.31 93 ALA A CA 1
ATOM 717 C C . ALA A 1 93 ? -14.686 59.691 2.214 1.00 64.31 93 ALA A C 1
ATOM 719 O O . ALA A 1 93 ? -14.103 59.078 1.316 1.00 64.31 93 ALA A O 1
ATOM 720 N N . ALA A 1 94 ? -14.073 60.558 3.020 1.00 69.56 94 ALA A N 1
ATOM 721 C CA . ALA A 1 94 ? -12.629 60.733 3.027 1.00 69.56 94 ALA A CA 1
ATOM 722 C C . ALA A 1 94 ? -11.935 59.372 3.246 1.00 69.56 94 ALA A C 1
ATOM 724 O O . ALA A 1 94 ? -12.473 58.529 3.976 1.00 69.56 94 ALA A O 1
ATOM 725 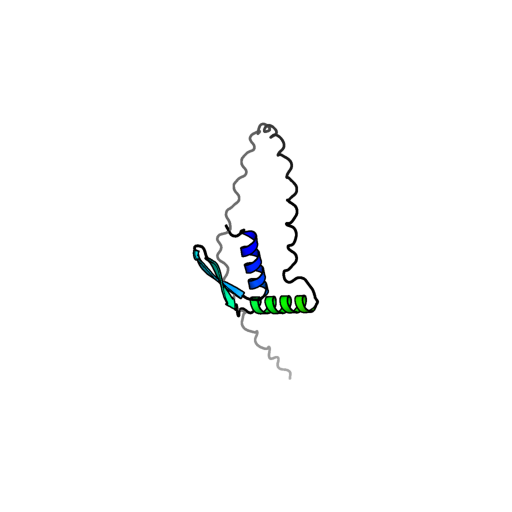N N . PRO A 1 95 ? -10.769 59.132 2.620 1.00 74.62 95 PRO A N 1
ATOM 726 C CA . PRO A 1 95 ? -10.006 57.918 2.870 1.00 74.62 95 PRO A CA 1
ATOM 727 C C . PRO A 1 95 ? -9.680 57.796 4.368 1.00 74.62 95 PRO A C 1
ATOM 729 O O . PRO A 1 95 ? -9.516 58.817 5.045 1.00 74.62 95 PRO A O 1
ATOM 732 N N . PRO A 1 96 ? -9.585 56.567 4.905 1.00 76.38 96 PRO A N 1
ATOM 733 C CA . PRO A 1 96 ? -9.142 56.370 6.278 1.00 76.38 96 PRO A CA 1
ATOM 734 C C . PRO A 1 96 ? -7.739 56.975 6.471 1.00 76.38 96 PRO A C 1
ATOM 736 O O . PRO A 1 96 ? -6.939 56.972 5.529 1.00 76.38 96 PRO A O 1
ATOM 739 N N . PRO A 1 97 ? -7.416 57.497 7.668 1.00 76.75 97 PRO A N 1
ATOM 740 C CA . PRO A 1 97 ? -6.076 57.992 7.947 1.00 76.75 97 PRO A CA 1
ATOM 741 C C . PRO A 1 97 ? -5.042 56.857 7.817 1.00 76.75 97 PRO A C 1
ATOM 743 O O . PRO A 1 97 ? -5.368 55.695 8.083 1.00 76.75 97 PRO A O 1
ATOM 746 N N . PRO A 1 98 ? -3.795 57.168 7.418 1.00 78.06 98 PRO A N 1
ATOM 747 C CA . PRO A 1 98 ? -2.725 56.180 7.368 1.00 78.06 98 PRO A CA 1
ATOM 748 C C . PRO A 1 98 ? -2.424 55.616 8.769 1.00 78.06 98 PRO A C 1
ATOM 750 O O . PRO A 1 98 ? -2.668 56.290 9.776 1.00 78.06 98 PRO A O 1
ATOM 753 N N . PRO A 1 99 ? -1.872 54.392 8.859 1.00 75.69 99 PRO A N 1
ATOM 754 C CA . PRO A 1 99 ? -1.439 53.829 10.132 1.00 75.69 99 PRO A CA 1
ATOM 755 C C . PRO A 1 99 ? -0.333 54.690 10.775 1.00 75.69 99 PRO A C 1
ATOM 757 O O . PRO A 1 99 ? 0.463 55.307 10.060 1.00 75.69 99 PRO A O 1
ATOM 760 N N . PRO A 1 100 ? -0.239 54.729 12.116 1.00 71.88 100 PRO A N 1
ATOM 761 C CA . PRO A 1 100 ? 0.828 55.448 12.800 1.00 71.88 100 PRO A CA 1
ATOM 762 C C . PRO A 1 100 ? 2.198 54.809 12.517 1.00 71.88 100 PRO A C 1
ATOM 764 O O . PRO A 1 100 ? 2.409 53.624 12.763 1.00 71.88 100 PRO A O 1
ATOM 767 N N . LEU A 1 101 ? 3.146 55.615 12.037 1.00 65.69 101 LEU A N 1
ATOM 768 C CA . LEU A 1 101 ? 4.532 55.231 11.733 1.00 65.69 101 LEU A CA 1
ATOM 769 C C . LEU A 1 101 ? 5.443 55.273 12.976 1.00 65.69 101 LEU A C 1
ATOM 771 O O . LEU A 1 101 ? 6.539 55.830 12.921 1.00 65.69 101 LEU A O 1
ATOM 775 N N . PHE A 1 102 ? 5.014 54.734 14.118 1.00 68.81 102 PHE A N 1
ATOM 776 C CA . PHE A 1 102 ? 5.895 54.686 15.291 1.00 68.81 102 PHE A CA 1
ATOM 777 C C . PHE A 1 102 ? 6.660 53.360 15.338 1.00 68.81 102 PHE A C 1
ATOM 779 O O . PHE A 1 102 ? 6.033 52.301 15.266 1.00 68.81 102 PHE A O 1
ATOM 786 N N . PRO A 1 103 ? 7.999 53.382 15.484 1.00 70.69 103 PRO A N 1
ATOM 787 C CA . PRO A 1 103 ? 8.741 52.166 15.771 1.00 70.69 103 PRO A CA 1
ATOM 788 C C . PRO A 1 103 ? 8.306 51.599 17.135 1.00 70.69 103 PRO A C 1
ATOM 790 O O . PRO A 1 103 ? 7.873 52.360 18.011 1.00 70.69 103 PRO A O 1
ATOM 793 N N . PRO A 1 104 ? 8.427 50.277 17.350 1.00 65.19 104 PRO A N 1
ATOM 794 C CA . PRO A 1 104 ? 8.200 49.693 18.664 1.00 65.19 104 PRO A CA 1
ATOM 795 C C . PRO A 1 104 ? 9.111 50.382 19.686 1.00 65.19 104 PRO A C 1
ATOM 797 O O . PRO A 1 104 ? 10.306 50.568 19.444 1.00 65.19 104 PRO A O 1
ATOM 800 N N . ARG A 1 105 ? 8.549 50.786 20.832 1.00 62.09 105 ARG A N 1
ATOM 801 C CA . ARG A 1 105 ? 9.360 51.299 21.941 1.00 62.09 105 ARG A CA 1
ATOM 802 C C . ARG A 1 105 ? 10.341 50.203 22.373 1.00 62.09 105 ARG A C 1
ATOM 804 O O . ARG A 1 105 ? 9.904 49.064 22.545 1.00 62.09 105 ARG A O 1
ATOM 811 N N . PRO A 1 106 ? 11.628 50.519 22.586 1.00 68.88 106 PRO A N 1
ATOM 812 C CA . PRO A 1 106 ? 12.533 49.575 23.214 1.00 68.88 106 PRO A CA 1
ATOM 813 C C . PRO A 1 106 ? 11.998 49.228 24.605 1.00 68.88 106 PRO A C 1
ATOM 815 O O . PRO A 1 106 ? 11.643 50.117 25.384 1.00 68.88 106 PRO A O 1
ATOM 818 N N . SER A 1 107 ? 11.915 47.931 24.892 1.00 68.06 107 SER A N 1
ATOM 819 C CA . SER A 1 107 ? 11.594 47.410 26.216 1.00 68.06 107 SER A CA 1
ATOM 820 C C . SER A 1 107 ? 12.576 48.003 27.225 1.00 68.06 107 SER A C 1
ATOM 822 O O . SER A 1 107 ? 13.781 47.777 27.116 1.00 68.06 107 SER A O 1
ATOM 824 N N . GLN A 1 108 ? 12.083 48.787 28.187 1.00 70.31 108 GLN A N 1
ATOM 825 C CA . GLN A 1 108 ? 12.913 49.198 29.316 1.00 70.31 108 GLN A CA 1
ATOM 826 C C . GLN A 1 108 ? 13.349 47.938 30.079 1.00 70.31 108 GLN A C 1
ATOM 828 O O . GLN A 1 108 ? 12.497 47.096 30.377 1.00 70.31 108 GLN A O 1
ATOM 833 N N . PRO A 1 109 ? 14.645 47.777 30.394 1.00 71.94 109 PRO A N 1
ATOM 834 C CA . PRO A 1 109 ? 15.067 46.730 31.308 1.00 71.94 109 PRO A CA 1
ATOM 835 C C . PRO A 1 109 ? 14.451 46.979 32.696 1.00 71.94 109 PRO A C 1
ATOM 837 O O . PRO A 1 109 ? 14.204 48.135 33.058 1.00 71.94 109 PRO A O 1
ATOM 840 N N . PRO A 1 110 ? 14.197 45.921 33.483 1.00 71.44 110 PRO A N 1
ATOM 841 C CA . PRO A 1 110 ? 13.759 46.077 34.863 1.00 71.44 110 PRO A CA 1
ATOM 842 C C . PRO A 1 110 ? 14.779 46.924 35.635 1.00 71.44 110 PRO A C 1
ATOM 844 O O . PRO A 1 110 ? 15.989 46.720 35.518 1.00 71.44 110 PRO A O 1
ATOM 847 N N . GLY A 1 111 ? 14.282 47.902 36.396 1.00 67.56 111 GLY A N 1
ATOM 848 C CA . GLY A 1 111 ? 15.114 48.725 37.269 1.00 67.56 111 GLY A CA 1
ATOM 849 C C . GLY A 1 111 ? 15.829 47.879 38.332 1.00 67.56 111 GLY A C 1
ATOM 850 O O . GLY A 1 111 ? 15.379 46.772 38.642 1.00 67.56 111 GLY A O 1
ATOM 851 N N . PRO A 1 112 ? 16.946 48.372 38.893 1.00 77.62 112 PRO A N 1
ATOM 852 C CA . PRO A 1 112 ? 17.669 47.661 39.939 1.00 77.62 112 PRO A CA 1
ATOM 853 C C . PRO A 1 112 ? 16.773 47.424 41.169 1.00 77.62 112 PRO A C 1
ATOM 855 O O . PRO A 1 112 ? 15.893 48.244 41.453 1.00 77.62 112 PRO A O 1
ATOM 858 N N . PRO A 1 113 ? 16.988 46.328 41.919 1.00 73.94 113 PRO A N 1
ATOM 859 C CA . PRO A 1 113 ? 16.254 46.076 43.152 1.00 73.94 113 PRO A CA 1
ATOM 860 C C . PRO A 1 113 ? 16.503 47.204 44.160 1.00 73.94 113 PRO A C 1
ATOM 862 O O . PRO A 1 113 ? 17.630 47.679 44.319 1.00 73.94 113 PRO A O 1
ATOM 865 N N . SER A 1 114 ? 15.444 47.637 44.845 1.00 72.12 114 SER A N 1
ATOM 866 C CA . SER A 1 114 ? 15.541 48.606 45.936 1.00 72.12 114 SER A CA 1
ATOM 867 C C . SER A 1 114 ? 16.468 48.076 47.035 1.00 72.12 114 SER A C 1
ATOM 869 O O . SER A 1 114 ? 16.363 46.918 47.438 1.00 72.12 114 SER A O 1
ATOM 871 N N . ALA A 1 115 ? 17.380 48.923 47.517 1.00 72.31 115 ALA A N 1
ATOM 872 C CA . ALA A 1 115 ? 18.273 48.581 48.620 1.00 72.31 115 ALA A CA 1
ATOM 873 C C . ALA A 1 115 ? 17.474 48.297 49.912 1.00 72.31 115 ALA A C 1
ATOM 875 O O . ALA A 1 115 ? 16.457 48.956 50.152 1.00 72.31 115 ALA A O 1
ATOM 876 N N . PRO A 1 116 ? 17.915 47.347 50.759 1.00 69.94 116 PRO A N 1
ATOM 877 C CA . PRO A 1 116 ? 17.263 47.074 52.032 1.00 69.94 116 PRO A CA 1
ATOM 878 C C . PRO A 1 116 ? 17.375 48.283 52.969 1.00 69.94 116 PRO A C 1
ATOM 880 O O . PRO A 1 116 ? 18.455 48.831 53.195 1.00 69.94 116 PRO A O 1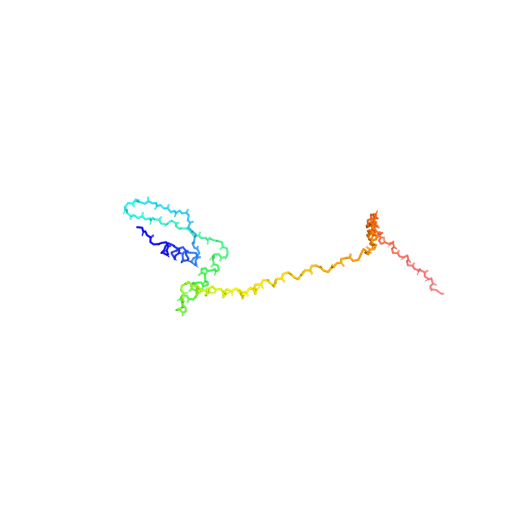
ATOM 883 N N . SER A 1 117 ? 16.232 48.690 53.519 1.00 66.00 117 SER A N 1
ATOM 884 C CA . SER A 1 117 ? 16.143 49.676 54.592 1.00 66.00 117 SER A CA 1
ATOM 885 C C . SER A 1 117 ? 16.680 49.043 55.878 1.00 66.00 117 SER A C 1
ATOM 887 O O . SER A 1 117 ? 15.998 48.247 56.520 1.00 66.00 117 SER A O 1
ATOM 889 N N . ASN A 1 118 ? 17.925 49.357 56.238 1.00 64.81 118 ASN A N 1
ATOM 890 C CA . ASN A 1 118 ? 18.466 49.017 57.550 1.00 64.81 118 ASN A CA 1
ATOM 891 C C . ASN A 1 118 ? 17.940 50.041 58.561 1.00 64.81 118 ASN A C 1
ATOM 893 O O . ASN A 1 118 ? 18.520 51.113 58.726 1.00 64.81 118 ASN A O 1
ATOM 897 N N . ALA A 1 119 ? 16.829 49.717 59.217 1.00 60.44 119 ALA A N 1
ATOM 898 C CA . ALA A 1 119 ? 16.428 50.397 60.440 1.00 60.44 119 ALA A CA 1
ATOM 899 C C . ALA A 1 119 ? 17.238 49.805 61.613 1.00 60.44 119 ALA A C 1
ATOM 901 O O . ALA A 1 119 ? 17.172 48.593 61.830 1.00 60.44 119 ALA A O 1
ATOM 902 N N . PRO A 1 120 ? 18.009 50.607 62.368 1.00 65.12 120 PRO A N 1
ATOM 903 C CA . PRO A 1 120 ? 18.620 50.144 63.604 1.00 65.12 120 PRO A CA 1
ATOM 904 C C . PRO A 1 120 ? 17.554 50.079 64.703 1.00 65.12 120 PRO A C 1
ATOM 906 O O . PRO A 1 120 ? 17.019 51.100 65.128 1.00 65.12 120 PRO A O 1
ATOM 909 N N . THR A 1 121 ? 17.246 48.873 65.169 1.00 60.00 121 THR A N 1
ATOM 910 C CA . THR A 1 121 ? 16.616 48.661 66.475 1.00 60.00 121 THR A CA 1
ATOM 911 C C . THR A 1 121 ? 17.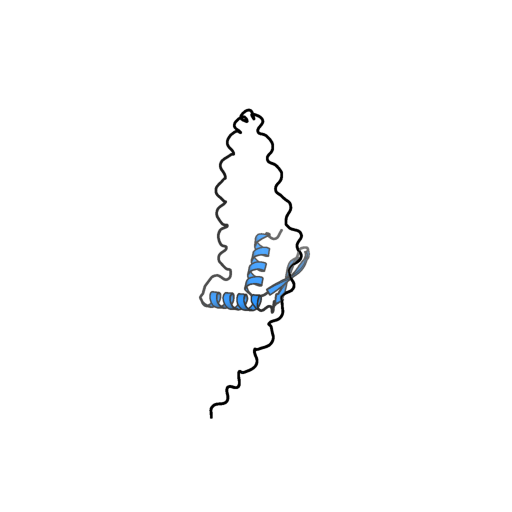710 48.626 67.534 1.00 60.00 121 THR A C 1
ATOM 913 O O . THR A 1 121 ? 18.512 47.690 67.546 1.00 60.00 121 THR A O 1
ATOM 916 N N . SER A 1 122 ? 17.729 49.621 68.417 1.00 57.94 122 SER A N 1
ATOM 917 C CA . SER A 1 122 ? 18.242 49.486 69.779 1.00 57.94 122 SER A CA 1
ATOM 918 C C . SER A 1 122 ? 17.460 50.382 70.722 1.00 57.94 122 SER A C 1
ATOM 920 O O . SER A 1 122 ? 16.949 51.423 70.253 1.00 57.94 122 SER A O 1
#

Secondary structure (DSSP, 8-state):
---HHHHHHHHHHHHHTTEEEEEEEE-GGG-EEEEEEE---HHHHHHHHHHHHHHHTT--SS---PPPPPPPPPPPPPPPPPPPP----PPPPPPPPPPP-PPPPPPPPPPPPPPP------

Foldseek 3Di:
DPDPVVVVVV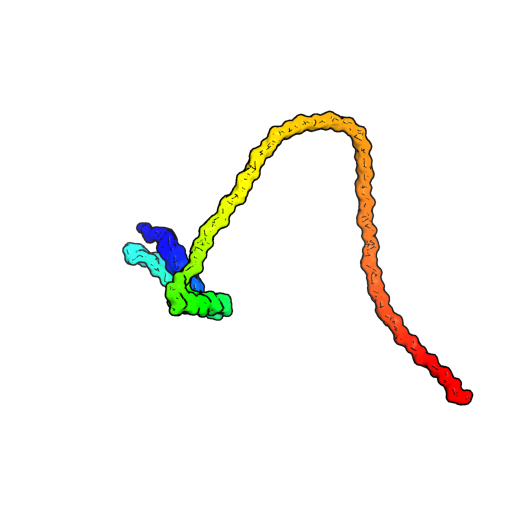QQLCQLLQKHWDDWDQPDPVGIDTDIDGHPDPVSVVSNVVLVVCVVVVHDSGPPPDDPPPPDPDDPPDDPDDDDDDDDDDPDDDDDDDDDPDDPDPDDDDDDDDDDDDDDDD

pLDDT: mean 78.07, std 13.08, range [45.5, 94.88]